Protein AF-A0AAN1SZ55-F1 (afdb_monomer_lite)

Foldseek 3Di:
DKDWAKKKWKFKDQVVVDVDPDDPPNFGWTAAPVRDIDTPVRTDIDRDLVVNVVVLVPHPCNVRMDTDIDIDIDIDDDDQDDDPCPALVNLLVVCVVVDPDPVLSVLSVCQLCQHQCVVPDDPVVLVVSQVVCVVSVDRSVDHDDPVSNVSVVVSDDPPPCVVVVPPPPDPDDDD

Radius of gyration: 25.55 Å; chains: 1; bounding box: 50×33×69 Å

Structure (mmCIF, N/CA/C/O backbone):
data_AF-A0AAN1SZ55-F1
#
_entry.id   AF-A0AAN1SZ55-F1
#
loop_
_atom_site.group_PDB
_atom_site.id
_atom_site.type_symbol
_atom_site.label_atom_id
_atom_site.label_alt_id
_atom_site.label_comp_id
_atom_site.label_asym_id
_atom_site.label_entity_id
_atom_site.label_seq_id
_atom_site.pdbx_PDB_ins_code
_atom_site.Cartn_x
_atom_site.Cartn_y
_atom_site.Cartn_z
_atom_site.occupancy
_atom_site.B_iso_or_equiv
_atom_site.auth_seq_id
_atom_site.auth_comp_id
_atom_site.auth_asym_id
_atom_site.auth_atom_id
_atom_site.pdbx_PDB_model_num
ATOM 1 N N . MET A 1 1 ? -6.771 -1.752 3.213 1.00 70.12 1 MET A N 1
ATOM 2 C CA . MET A 1 1 ? -5.454 -1.291 3.716 1.00 70.12 1 MET A CA 1
ATOM 3 C C . MET A 1 1 ? -4.658 -0.654 2.580 1.00 70.12 1 MET A C 1
ATOM 5 O O . MET A 1 1 ? -4.843 -1.069 1.449 1.00 70.12 1 MET A O 1
ATOM 9 N N . ARG A 1 2 ? -3.786 0.333 2.841 1.00 71.94 2 ARG A N 1
ATOM 10 C CA . ARG A 1 2 ? -2.830 0.836 1.835 1.00 71.94 2 ARG A CA 1
ATOM 11 C C . ARG A 1 2 ? -1.422 0.400 2.189 1.00 71.94 2 ARG A C 1
ATOM 13 O O . ARG A 1 2 ? -1.027 0.567 3.341 1.00 71.94 2 ARG A O 1
ATOM 20 N N . ILE A 1 3 ? -0.688 -0.108 1.209 1.00 78.94 3 ILE A N 1
ATOM 21 C CA . ILE A 1 3 ? 0.740 -0.411 1.339 1.00 78.94 3 ILE A CA 1
ATOM 22 C C . ILE A 1 3 ? 1.527 0.401 0.321 1.00 78.94 3 ILE A C 1
ATOM 24 O O . ILE A 1 3 ? 1.010 0.726 -0.749 1.00 78.94 3 ILE A O 1
ATOM 28 N N . LEU A 1 4 ? 2.762 0.752 0.666 1.00 84.56 4 LEU A N 1
ATOM 29 C CA . LEU A 1 4 ? 3.685 1.368 -0.273 1.00 84.56 4 LEU A CA 1
ATOM 30 C C . LEU A 1 4 ? 4.319 0.252 -1.111 1.00 84.56 4 LEU A C 1
ATOM 32 O O . LEU A 1 4 ? 5.038 -0.586 -0.571 1.00 84.56 4 LEU A O 1
ATOM 36 N N . LYS A 1 5 ? 4.032 0.220 -2.414 1.00 88.44 5 LYS A N 1
ATOM 37 C CA . LYS A 1 5 ? 4.605 -0.748 -3.357 1.00 88.44 5 LYS A CA 1
ATOM 38 C C . LYS A 1 5 ? 5.526 -0.022 -4.336 1.00 88.44 5 LYS A C 1
ATOM 40 O O . LYS A 1 5 ? 5.202 1.072 -4.796 1.00 88.44 5 LYS A O 1
ATOM 45 N N . SER A 1 6 ? 6.671 -0.627 -4.636 1.00 93.31 6 SER A N 1
ATOM 46 C CA . SER A 1 6 ? 7.570 -0.159 -5.692 1.00 93.31 6 SER A CA 1
ATOM 47 C C . SER A 1 6 ? 7.122 -0.701 -7.048 1.00 93.31 6 SER A C 1
ATOM 49 O O . SER A 1 6 ? 6.770 -1.874 -7.169 1.00 93.31 6 SER A O 1
ATOM 51 N N . PHE A 1 7 ? 7.175 0.157 -8.058 1.00 94.94 7 PHE A N 1
ATOM 52 C CA . PHE A 1 7 ? 6.951 -0.156 -9.461 1.00 94.94 7 PHE A CA 1
ATOM 53 C C . PHE A 1 7 ? 8.177 0.256 -10.263 1.00 94.94 7 PHE A C 1
ATOM 55 O O . PHE A 1 7 ? 8.754 1.318 -10.029 1.00 94.94 7 PHE A O 1
ATOM 62 N N . PHE A 1 8 ? 8.563 -0.581 -11.218 1.00 97.06 8 PHE A N 1
ATOM 63 C CA . PHE A 1 8 ? 9.757 -0.375 -12.026 1.00 97.06 8 PHE A CA 1
ATOM 64 C C . PHE A 1 8 ? 9.370 -0.094 -13.469 1.00 97.06 8 PHE A C 1
ATOM 66 O O . PHE A 1 8 ? 8.584 -0.828 -14.062 1.00 97.06 8 PHE A O 1
ATOM 73 N N . TYR A 1 9 ? 9.937 0.959 -14.039 1.00 96.62 9 TYR A N 1
ATOM 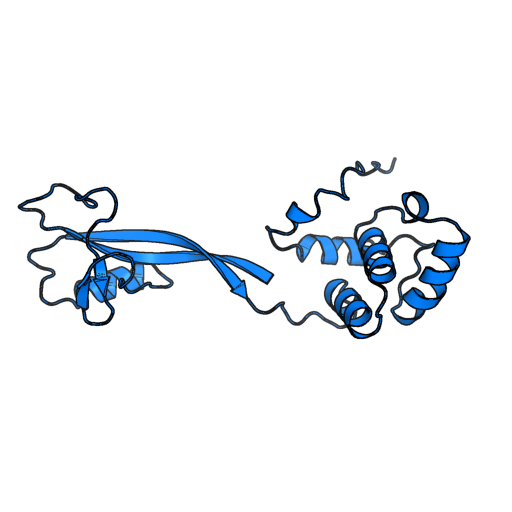74 C CA . TYR A 1 9 ? 9.680 1.399 -15.403 1.00 96.62 9 TYR A CA 1
ATOM 75 C C . TYR A 1 9 ? 10.956 1.315 -16.236 1.00 96.62 9 TYR A C 1
ATOM 77 O O . TYR A 1 9 ? 12.073 1.362 -15.717 1.00 96.62 9 TYR A O 1
ATOM 85 N N . VAL A 1 10 ? 10.783 1.206 -17.551 1.00 97.50 10 VAL A N 1
ATOM 86 C CA . VAL A 1 10 ? 11.890 1.086 -18.506 1.00 97.50 10 VAL A CA 1
ATOM 87 C C . VAL A 1 10 ? 12.150 2.447 -19.136 1.00 97.50 10 VAL A C 1
ATOM 89 O O . VAL A 1 10 ? 11.521 2.790 -20.139 1.00 97.50 10 VAL A O 1
ATOM 92 N N . GLY A 1 11 ? 13.050 3.221 -18.534 1.00 96.12 11 GLY A N 1
ATOM 93 C CA . GLY A 1 11 ? 13.588 4.451 -19.102 1.00 96.12 11 GLY A CA 1
ATOM 94 C C . GLY A 1 11 ? 14.600 4.138 -20.202 1.00 96.12 11 GLY A C 1
ATOM 95 O O . GLY A 1 11 ? 15.397 3.207 -20.081 1.00 96.12 11 GLY A O 1
ATOM 96 N N . VAL A 1 12 ? 14.563 4.890 -21.301 1.00 95.38 12 VAL A N 1
ATOM 97 C CA . VAL A 1 12 ? 15.504 4.722 -22.414 1.00 95.38 12 VAL A CA 1
ATOM 98 C C . VAL A 1 12 ? 16.049 6.057 -22.890 1.00 95.38 12 VAL A C 1
ATOM 100 O O . VAL A 1 12 ? 15.331 7.058 -22.953 1.00 95.38 12 VAL A O 1
ATOM 103 N N . TYR A 1 13 ? 17.325 6.071 -23.258 1.00 94.50 13 TYR A N 1
ATOM 104 C CA . TYR A 1 13 ? 17.980 7.240 -23.836 1.00 94.50 13 TYR A CA 1
ATOM 105 C C . TYR A 1 13 ? 18.967 6.838 -24.931 1.00 94.50 13 TYR A C 1
ATOM 107 O O . TYR A 1 13 ? 19.487 5.723 -24.933 1.00 94.50 13 TYR A O 1
ATOM 115 N N . ASP A 1 14 ? 19.174 7.732 -25.893 1.00 93.44 14 ASP A N 1
ATOM 116 C CA . ASP A 1 14 ? 20.168 7.572 -26.956 1.00 93.44 14 ASP A CA 1
ATOM 117 C C . ASP A 1 14 ? 21.529 8.064 -26.426 1.00 93.44 14 ASP A C 1
ATOM 119 O O . ASP A 1 14 ? 21.680 9.274 -26.219 1.00 93.44 14 ASP A O 1
ATOM 123 N N . PRO A 1 15 ? 22.515 7.172 -26.198 1.00 93.56 15 PRO A N 1
ATOM 124 C CA . PRO A 1 15 ? 23.800 7.541 -25.609 1.00 93.56 15 PRO A CA 1
ATOM 125 C C . PRO A 1 15 ? 24.660 8.420 -26.527 1.00 93.56 15 PRO A C 1
ATOM 127 O O . PRO A 1 15 ? 25.644 8.990 -26.067 1.00 93.56 15 PRO A O 1
ATOM 130 N N . LEU A 1 16 ? 24.330 8.522 -27.822 1.00 93.81 16 LEU A N 1
ATOM 131 C CA . LEU A 1 16 ? 25.023 9.425 -28.746 1.00 93.81 16 LEU A CA 1
ATOM 132 C C . LEU A 1 16 ? 24.552 10.874 -28.591 1.00 93.81 16 LEU A C 1
ATOM 134 O O . LEU A 1 16 ? 25.253 11.793 -29.009 1.00 93.81 16 LEU A O 1
ATOM 138 N N . LYS A 1 17 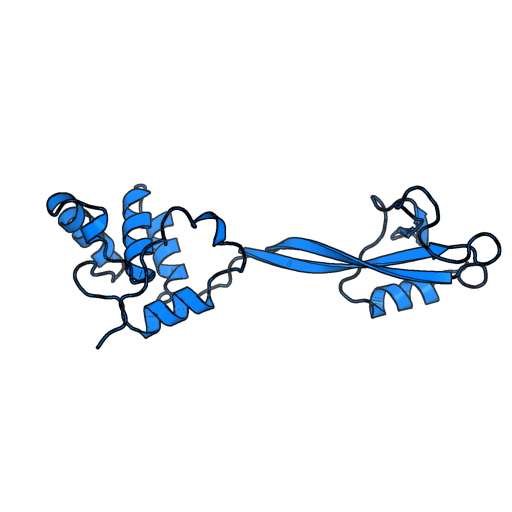? 23.354 11.077 -28.034 1.00 91.38 17 LYS A N 1
ATOM 139 C CA . LYS A 1 17 ? 22.740 12.399 -27.861 1.00 91.38 17 LYS A CA 1
ATOM 140 C C . LYS A 1 17 ? 22.742 12.862 -26.413 1.00 91.38 17 LYS A C 1
ATOM 142 O O . LYS A 1 17 ? 22.810 14.063 -26.172 1.00 91.38 17 LYS A O 1
ATOM 147 N N . PHE A 1 18 ? 22.639 11.928 -25.471 1.00 90.56 18 PHE A N 1
ATOM 148 C CA . PHE A 1 18 ? 22.461 12.215 -24.053 1.00 90.56 18 PHE A CA 1
ATOM 149 C C . PHE A 1 18 ? 23.353 11.302 -23.213 1.00 90.56 18 PHE A C 1
ATOM 151 O O . PHE A 1 18 ? 23.441 10.106 -23.474 1.00 90.56 18 PHE A O 1
ATOM 158 N N . GLU A 1 19 ? 24.001 11.856 -22.189 1.00 89.19 19 GLU A N 1
ATOM 159 C CA . GLU A 1 19 ? 24.900 11.095 -21.308 1.00 89.19 19 GLU A CA 1
ATOM 160 C C . GLU A 1 19 ? 24.134 10.160 -20.362 1.00 89.19 19 GLU A C 1
ATOM 162 O O . GLU A 1 19 ? 24.595 9.060 -20.045 1.00 89.19 19 GLU A O 1
ATOM 167 N N . SER A 1 20 ? 22.940 10.578 -19.943 1.00 89.38 20 SER A N 1
ATOM 168 C CA . SER A 1 20 ? 22.101 9.855 -18.996 1.00 89.38 20 SER A CA 1
ATOM 169 C C . SER A 1 20 ? 20.612 10.102 -19.235 1.00 89.38 20 SER A C 1
ATOM 171 O O . SER A 1 20 ? 20.192 10.992 -19.980 1.00 89.38 20 SER A O 1
ATOM 173 N N . TRP A 1 21 ? 19.803 9.274 -18.584 1.00 90.06 21 TRP A N 1
ATOM 174 C CA . TRP A 1 21 ? 18.379 9.502 -18.391 1.00 90.06 21 TRP A CA 1
ATOM 175 C C . TRP A 1 21 ? 18.156 10.174 -17.019 1.00 90.06 21 TRP A C 1
ATOM 177 O O . TRP A 1 21 ? 18.854 9.805 -16.074 1.00 90.06 21 TRP A O 1
ATOM 187 N N . PRO A 1 22 ? 17.192 11.103 -16.858 1.00 89.50 22 PRO A N 1
ATOM 188 C CA . PRO A 1 22 ? 16.322 11.699 -17.875 1.00 89.50 22 PRO A CA 1
ATOM 189 C C . PRO A 1 22 ? 16.995 12.893 -18.577 1.00 89.50 22 PRO A C 1
ATOM 191 O O . PRO A 1 22 ? 17.873 13.539 -18.019 1.00 89.50 22 PRO A O 1
ATOM 194 N N . TYR A 1 23 ? 16.556 13.223 -19.797 1.00 75.81 23 TYR A N 1
ATOM 195 C CA . TYR A 1 23 ? 17.188 14.274 -20.616 1.00 75.81 23 TYR A CA 1
ATOM 196 C C . TYR A 1 23 ? 16.224 15.349 -21.163 1.00 75.81 23 TYR A C 1
ATOM 198 O O . TYR A 1 23 ? 16.630 16.201 -21.950 1.00 75.81 23 TYR A O 1
ATOM 206 N N . PHE A 1 24 ? 14.958 15.360 -20.718 1.00 65.38 24 PHE A N 1
ATOM 207 C CA . PHE A 1 24 ? 13.975 16.417 -21.009 1.00 65.38 24 PHE A CA 1
ATOM 208 C C . PHE A 1 24 ? 13.091 16.694 -19.785 1.00 65.38 24 PHE A C 1
ATOM 210 O O . PHE A 1 24 ? 12.348 15.798 -19.393 1.00 65.38 24 PHE A O 1
ATOM 217 N N . PHE A 1 25 ? 13.170 17.915 -19.225 1.00 55.56 25 PHE A N 1
ATOM 218 C CA . PHE A 1 25 ? 12.318 18.461 -18.144 1.00 55.56 25 PHE A CA 1
ATOM 219 C C . PHE A 1 25 ? 11.859 17.423 -17.101 1.00 55.56 25 PHE A C 1
ATOM 221 O O . PHE A 1 25 ? 10.674 17.332 -16.800 1.00 55.56 25 PHE A O 1
ATOM 228 N N . ASP A 1 26 ? 12.794 16.605 -16.612 1.00 61.81 26 ASP A N 1
ATOM 229 C CA . ASP A 1 26 ? 12.591 15.528 -15.630 1.00 61.81 26 ASP A CA 1
ATOM 230 C C . ASP A 1 26 ? 11.631 14.386 -16.027 1.00 61.81 26 ASP A C 1
ATOM 232 O O . ASP A 1 26 ? 11.505 13.411 -15.288 1.00 61.81 26 ASP A O 1
ATOM 236 N N . GLU A 1 27 ? 10.990 14.431 -17.200 1.00 74.44 27 GLU A N 1
ATOM 237 C CA . GLU A 1 27 ? 10.000 13.420 -17.589 1.00 74.44 27 GLU A CA 1
ATOM 238 C C . GLU A 1 27 ? 10.611 12.217 -18.314 1.00 74.44 27 GLU A C 1
ATOM 240 O O . GLU A 1 27 ? 10.029 11.141 -18.254 1.00 74.44 27 GLU A O 1
ATOM 245 N N . GLY A 1 28 ? 11.785 12.343 -18.942 1.00 88.00 28 GLY A N 1
ATOM 246 C CA . GLY A 1 28 ? 12.460 11.236 -19.635 1.00 88.00 28 GLY A CA 1
ATOM 247 C C . GLY A 1 28 ? 11.610 10.532 -20.714 1.00 88.00 28 GLY A C 1
ATOM 248 O O . GLY A 1 28 ? 10.466 10.886 -20.993 1.00 88.00 28 GLY A O 1
ATOM 249 N N . ILE A 1 29 ? 12.181 9.525 -21.378 1.00 93.50 29 ILE A N 1
ATOM 250 C CA . ILE A 1 29 ? 11.448 8.665 -22.325 1.00 93.50 29 ILE A CA 1
ATOM 251 C C . ILE A 1 29 ? 11.387 7.250 -21.768 1.00 93.50 29 ILE A C 1
ATOM 253 O O . ILE A 1 29 ? 12.384 6.750 -21.249 1.00 93.50 29 ILE A O 1
ATOM 257 N N . TYR A 1 30 ? 10.228 6.607 -21.902 1.00 95.75 30 TYR A N 1
ATOM 258 C CA . TYR A 1 30 ? 9.979 5.249 -21.426 1.00 95.75 30 TYR A CA 1
ATOM 259 C C . TYR A 1 30 ? 9.493 4.332 -22.541 1.00 95.75 30 TYR A C 1
ATOM 261 O O . TYR A 1 30 ? 9.038 4.790 -23.592 1.00 95.75 30 TYR A O 1
ATOM 269 N N . LEU A 1 31 ? 9.495 3.026 -22.286 1.00 96.94 31 LEU A N 1
ATOM 270 C CA . LEU A 1 31 ? 8.780 2.061 -23.116 1.00 96.94 31 LEU A CA 1
ATOM 271 C C . LEU A 1 31 ? 7.354 1.820 -22.607 1.00 96.94 31 LEU A C 1
ATOM 273 O O . LEU A 1 31 ? 7.102 1.706 -21.412 1.00 96.94 31 LEU A O 1
ATOM 277 N N . SER A 1 32 ? 6.422 1.71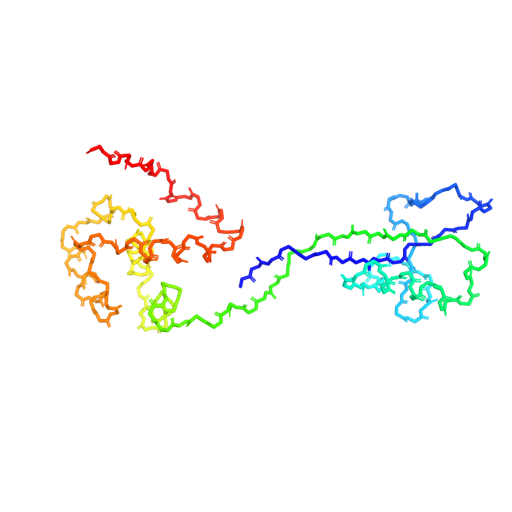4 -23.550 1.00 97.06 32 SER A N 1
ATOM 278 C CA . SER A 1 32 ? 5.044 1.254 -23.326 1.00 97.06 32 SER A CA 1
ATOM 279 C C . SER A 1 32 ? 4.940 -0.270 -23.435 1.00 97.06 32 SER A C 1
ATOM 281 O O . SER A 1 32 ? 5.859 -0.927 -23.927 1.00 97.06 32 SER A O 1
ATOM 283 N N . THR A 1 33 ? 3.778 -0.838 -23.096 1.00 96.25 33 THR A N 1
ATOM 284 C CA . THR A 1 33 ? 3.471 -2.277 -23.248 1.00 96.25 33 THR A CA 1
ATOM 285 C C . THR A 1 33 ? 3.739 -2.802 -24.661 1.00 96.25 33 THR A C 1
ATOM 287 O O . THR A 1 33 ? 4.232 -3.911 -24.838 1.00 96.25 33 THR A O 1
ATOM 290 N N . ASN A 1 34 ? 3.496 -1.972 -25.681 1.00 95.88 34 ASN A N 1
ATOM 291 C CA . ASN A 1 34 ? 3.734 -2.305 -27.089 1.00 95.88 34 ASN A CA 1
ATOM 292 C C . ASN A 1 34 ? 5.173 -2.015 -27.550 1.00 95.88 34 ASN A C 1
ATOM 294 O O . ASN A 1 34 ? 5.424 -1.919 -28.751 1.00 95.88 34 ASN A O 1
ATOM 298 N N . LYS A 1 35 ? 6.110 -1.810 -26.615 1.00 94.81 35 LYS A N 1
ATOM 299 C CA . LYS A 1 35 ? 7.527 -1.511 -26.876 1.00 94.81 35 LYS A CA 1
ATOM 300 C C . LYS A 1 35 ? 7.762 -0.263 -27.741 1.00 94.81 35 LYS A C 1
ATOM 302 O O . LYS A 1 35 ? 8.763 -0.158 -28.451 1.00 94.81 35 LYS A O 1
ATOM 307 N N . ARG A 1 36 ? 6.839 0.703 -27.688 1.00 94.94 36 ARG A N 1
ATOM 308 C CA . ARG A 1 36 ? 7.003 2.028 -28.307 1.00 94.94 36 ARG A CA 1
ATOM 309 C C . ARG A 1 36 ? 7.516 3.017 -27.271 1.00 94.94 36 ARG A C 1
ATOM 311 O O . ARG A 1 36 ? 7.026 2.990 -26.140 1.00 94.94 36 ARG A O 1
ATOM 318 N N . MET A 1 37 ? 8.431 3.894 -27.684 1.00 94.44 37 MET A N 1
ATOM 319 C CA . MET A 1 37 ? 8.859 5.046 -26.888 1.00 94.44 37 MET A CA 1
ATOM 320 C C . MET A 1 37 ? 7.660 5.954 -26.585 1.00 94.44 37 MET A C 1
ATOM 322 O O . MET A 1 37 ? 6.842 6.228 -27.467 1.00 94.44 37 MET A O 1
ATOM 326 N N . CYS A 1 38 ? 7.525 6.376 -25.334 1.00 93.62 38 CYS A N 1
ATOM 327 C CA . CYS A 1 38 ? 6.381 7.129 -24.836 1.00 93.62 38 CYS A CA 1
ATOM 328 C C . CYS A 1 38 ? 6.742 7.971 -23.601 1.00 93.62 38 CYS A C 1
ATOM 330 O O . CYS A 1 38 ? 7.832 7.838 -23.045 1.00 93.62 38 CYS A O 1
ATOM 332 N N . SER A 1 39 ? 5.814 8.832 -23.178 1.00 91.50 39 SER A N 1
ATOM 333 C CA . SER A 1 39 ? 5.896 9.542 -21.899 1.00 91.50 39 SER A CA 1
ATOM 334 C C . SER A 1 39 ? 5.483 8.645 -20.728 1.00 91.50 39 SER A C 1
ATOM 336 O O . SER A 1 39 ? 4.793 7.640 -20.921 1.00 91.50 39 SER A O 1
ATOM 338 N N . PHE A 1 40 ? 5.839 9.057 -19.506 1.00 91.19 40 PHE A N 1
ATOM 339 C CA . PHE A 1 40 ? 5.579 8.313 -18.267 1.00 91.19 40 PHE A CA 1
ATOM 340 C C . PHE A 1 40 ? 4.139 7.785 -18.142 1.00 91.19 40 PHE A C 1
ATOM 342 O O . PHE A 1 40 ? 3.922 6.624 -17.820 1.00 91.19 40 PHE A O 1
ATOM 349 N N . ARG A 1 41 ? 3.133 8.597 -18.502 1.00 90.75 41 ARG A N 1
ATOM 350 C CA . ARG A 1 41 ? 1.701 8.239 -18.387 1.00 90.75 41 ARG A CA 1
ATOM 351 C C . ARG A 1 41 ? 1.284 6.991 -19.175 1.00 90.75 41 ARG A C 1
ATOM 353 O O . ARG A 1 41 ? 0.202 6.466 -18.936 1.00 90.75 41 ARG A O 1
ATOM 360 N N . LYS A 1 42 ? 2.072 6.574 -20.169 1.00 94.19 42 LYS A N 1
ATOM 361 C CA . LYS A 1 42 ? 1.814 5.390 -21.008 1.00 94.19 42 LYS A CA 1
ATOM 362 C C . LYS A 1 42 ? 2.876 4.304 -20.824 1.00 94.19 42 LYS A C 1
ATOM 364 O O . LYS A 1 42 ? 2.862 3.318 -21.566 1.00 94.19 42 LYS A O 1
ATOM 369 N N . ALA A 1 43 ? 3.812 4.515 -19.903 1.00 95.25 43 ALA A N 1
ATOM 370 C CA . ALA A 1 43 ? 4.893 3.589 -19.643 1.00 95.25 43 ALA A CA 1
ATOM 371 C C . ALA A 1 43 ? 4.340 2.295 -19.042 1.00 95.25 43 ALA A C 1
ATOM 373 O O . ALA A 1 43 ? 3.385 2.316 -18.264 1.00 95.25 43 ALA A O 1
ATOM 374 N N . ILE A 1 44 ? 4.933 1.165 -19.418 1.00 97.06 44 ILE A N 1
ATOM 375 C CA . ILE A 1 44 ? 4.657 -0.094 -18.730 1.00 97.06 44 ILE A CA 1
ATOM 376 C C . ILE A 1 44 ? 5.414 -0.115 -17.399 1.00 97.06 44 ILE A C 1
ATOM 378 O O . ILE A 1 44 ? 6.589 0.258 -17.349 1.00 97.06 44 ILE A O 1
ATOM 382 N N . SER A 1 45 ? 4.733 -0.549 -16.342 1.00 96.12 45 SER A N 1
ATOM 383 C CA . SER A 1 45 ? 5.322 -0.813 -15.033 1.00 96.12 45 SER A CA 1
ATOM 384 C C . SER A 1 45 ? 5.479 -2.313 -14.793 1.00 96.12 45 SER A C 1
ATOM 386 O O . SER A 1 45 ? 4.735 -3.133 -15.334 1.00 96.12 45 SER A O 1
ATOM 388 N N . PHE A 1 46 ? 6.455 -2.653 -13.960 1.00 97.06 46 PHE A N 1
ATOM 389 C CA . PHE A 1 46 ? 6.790 -4.011 -13.546 1.00 97.06 46 PHE A CA 1
ATOM 390 C C . PHE A 1 46 ? 6.881 -4.091 -12.026 1.00 97.06 46 PHE A C 1
ATOM 392 O O . PHE A 1 46 ? 7.125 -3.081 -11.358 1.00 97.06 46 PHE A O 1
ATOM 399 N N . GLU A 1 47 ? 6.702 -5.289 -11.472 1.00 94.38 47 GLU A N 1
ATOM 400 C CA . GLU A 1 47 ? 6.776 -5.488 -10.022 1.00 94.38 47 GLU A CA 1
ATOM 401 C C . GLU A 1 47 ? 8.217 -5.638 -9.541 1.00 94.38 47 GLU A C 1
ATOM 403 O O . GLU A 1 47 ? 8.521 -5.345 -8.385 1.00 94.38 47 GLU A O 1
ATOM 408 N N . THR A 1 48 ? 9.117 -6.066 -10.429 1.00 96.38 48 THR A N 1
ATOM 409 C CA . THR A 1 48 ? 10.536 -6.232 -10.114 1.00 96.38 48 THR A CA 1
ATOM 410 C C . THR A 1 48 ? 11.433 -5.513 -11.127 1.00 96.38 48 THR A C 1
ATOM 412 O O . THR A 1 48 ? 11.083 -5.379 -12.303 1.00 96.38 48 THR A O 1
ATOM 415 N N . PRO A 1 49 ? 12.644 -5.085 -10.722 1.00 97.31 49 PRO A N 1
ATOM 416 C CA . PRO A 1 49 ? 13.585 -4.463 -11.650 1.00 97.31 49 PRO A CA 1
ATOM 417 C C . PRO A 1 49 ? 14.105 -5.452 -12.705 1.00 97.31 49 PRO A C 1
ATOM 419 O O . PRO A 1 49 ? 14.552 -5.034 -13.771 1.00 97.31 49 PRO A O 1
ATOM 422 N N . ASN A 1 50 ? 14.062 -6.761 -12.432 1.00 97.94 50 ASN A N 1
ATOM 423 C CA . ASN A 1 50 ? 14.516 -7.782 -13.376 1.00 97.94 50 ASN A CA 1
ATOM 424 C C . ASN A 1 50 ? 13.541 -7.948 -14.542 1.00 97.94 50 ASN A C 1
ATOM 426 O O . ASN A 1 50 ? 13.988 -7.960 -15.685 1.00 97.94 50 ASN A O 1
ATOM 430 N N . GLU A 1 51 ? 12.233 -7.952 -14.279 1.00 98.00 51 GLU A N 1
ATOM 431 C CA . GLU A 1 51 ? 11.208 -7.962 -15.333 1.00 98.00 51 GLU A CA 1
ATOM 432 C C . GLU A 1 51 ? 11.363 -6.763 -16.281 1.00 98.00 51 GLU A C 1
ATOM 434 O O . GLU A 1 51 ? 11.327 -6.917 -17.503 1.00 98.00 51 GLU A O 1
ATOM 439 N N . ALA A 1 52 ? 11.628 -5.571 -15.733 1.00 97.62 52 ALA A N 1
ATOM 440 C CA . ALA A 1 52 ? 11.888 -4.371 -16.528 1.00 97.62 52 ALA A CA 1
ATOM 441 C C . ALA A 1 52 ? 13.131 -4.525 -17.433 1.00 97.62 52 ALA A C 1
ATOM 443 O O . ALA A 1 52 ? 13.103 -4.160 -18.613 1.00 97.62 52 ALA A O 1
ATOM 444 N N . ARG A 1 53 ? 14.222 -5.111 -16.914 1.00 97.94 53 ARG A N 1
ATOM 445 C CA . ARG A 1 53 ? 15.442 -5.391 -17.696 1.00 97.94 53 ARG A CA 1
ATOM 446 C C . ARG A 1 53 ? 15.197 -6.421 -18.792 1.00 97.94 53 ARG A C 1
ATOM 448 O O . ARG A 1 53 ? 15.624 -6.217 -19.926 1.00 97.94 53 ARG A O 1
ATOM 455 N N . GLU A 1 54 ? 14.506 -7.512 -18.483 1.00 97.94 54 GLU A N 1
ATOM 456 C CA . GLU A 1 54 ? 14.157 -8.548 -19.460 1.00 97.94 54 GLU A CA 1
ATOM 457 C C . GLU A 1 54 ? 13.291 -7.977 -20.587 1.00 97.94 54 GLU A C 1
ATOM 459 O O . GLU A 1 54 ? 13.562 -8.215 -21.769 1.00 97.94 54 GLU A O 1
ATOM 464 N N . PHE A 1 55 ? 12.314 -7.134 -20.238 1.00 98.00 55 PHE A N 1
ATOM 465 C CA . PHE A 1 55 ? 11.485 -6.430 -21.211 1.00 98.00 55 PHE A CA 1
ATOM 466 C C . PHE A 1 55 ? 12.321 -5.558 -22.158 1.00 98.00 55 PHE A C 1
ATOM 468 O O . PHE A 1 55 ? 12.107 -5.590 -23.376 1.00 98.00 55 PHE A O 1
ATOM 475 N N . TYR A 1 56 ? 13.307 -4.830 -21.622 1.00 97.94 56 TYR A N 1
ATOM 476 C CA . TYR A 1 56 ? 14.260 -4.050 -22.414 1.00 97.94 56 TYR A CA 1
ATOM 477 C C . TYR A 1 56 ? 15.134 -4.929 -23.319 1.00 97.94 56 TYR A C 1
ATOM 479 O O . TYR A 1 56 ? 15.289 -4.642 -24.506 1.00 97.94 56 TYR A O 1
ATOM 487 N N . HIS A 1 57 ? 15.683 -6.034 -22.811 1.00 97.00 57 HIS A N 1
ATOM 488 C CA . HIS A 1 57 ? 16.528 -6.929 -23.608 1.00 97.00 57 HIS A CA 1
ATOM 489 C C . HIS A 1 57 ? 15.768 -7.614 -24.753 1.00 97.00 57 HIS A C 1
ATOM 491 O O . HIS A 1 57 ? 16.380 -7.979 -25.762 1.00 97.00 57 HIS A O 1
ATOM 497 N N . ALA A 1 58 ? 14.446 -7.738 -24.644 1.00 96.12 58 ALA A N 1
ATOM 498 C CA . ALA A 1 58 ? 13.569 -8.214 -25.710 1.00 96.12 58 ALA A CA 1
ATOM 499 C C . ALA A 1 58 ? 13.103 -7.104 -26.680 1.00 96.12 58 ALA A C 1
ATOM 501 O O . ALA A 1 58 ? 12.238 -7.354 -27.529 1.00 96.12 58 ALA A O 1
ATOM 502 N N . TRP A 1 59 ? 13.597 -5.869 -26.548 1.00 97.25 59 TRP A N 1
ATOM 503 C CA . TRP A 1 59 ? 13.262 -4.753 -27.431 1.00 97.25 59 TRP A CA 1
ATOM 504 C C . TRP A 1 59 ? 14.194 -4.685 -28.645 1.00 97.25 59 TRP A C 1
ATOM 506 O O . TRP A 1 59 ? 15.409 -4.816 -28.522 1.00 97.25 59 TRP A O 1
ATOM 516 N N . LEU A 1 60 ? 13.621 -4.444 -29.829 1.00 95.12 60 LEU A N 1
ATOM 517 C CA . LEU A 1 60 ? 14.352 -4.442 -31.100 1.00 95.12 60 LEU A CA 1
ATOM 518 C C . LEU A 1 60 ? 15.422 -3.341 -31.176 1.00 95.12 60 LEU A C 1
ATOM 520 O O . LEU A 1 60 ? 16.485 -3.558 -31.739 1.00 95.12 60 LEU A O 1
ATOM 524 N N . HIS A 1 61 ? 15.163 -2.165 -30.600 1.00 93.62 61 HIS A N 1
ATOM 525 C CA . HIS A 1 61 ? 16.040 -0.993 -30.741 1.00 93.62 61 HIS A CA 1
ATOM 526 C C . HIS A 1 61 ? 17.053 -0.826 -29.598 1.00 93.62 61 HIS A C 1
ATOM 528 O O . HIS A 1 61 ? 17.668 0.237 -29.476 1.00 93.62 61 HIS A O 1
ATOM 534 N N . LYS A 1 62 ? 17.241 -1.869 -28.779 1.00 93.56 62 LYS A N 1
ATOM 535 C CA . LYS A 1 62 ? 18.133 -1.871 -27.606 1.00 93.56 62 LYS A CA 1
ATOM 536 C C . LYS A 1 62 ? 19.604 -1.595 -27.925 1.00 93.56 62 LYS A C 1
ATOM 538 O O . LYS A 1 62 ? 20.349 -1.227 -27.030 1.00 93.56 62 LYS A O 1
ATOM 543 N N . GLU A 1 63 ? 20.034 -1.813 -29.167 1.00 93.94 63 GLU A N 1
ATOM 544 C CA . GLU A 1 63 ? 21.427 -1.606 -29.589 1.00 93.94 63 GLU A CA 1
ATOM 545 C C . GLU A 1 63 ? 21.780 -0.120 -29.706 1.00 93.94 63 GLU A C 1
ATOM 547 O O . GLU A 1 63 ? 22.912 0.270 -29.437 1.00 93.94 63 GLU A O 1
ATOM 552 N N . ASN A 1 64 ? 20.790 0.714 -30.041 1.00 94.81 64 ASN A N 1
ATOM 553 C CA . ASN A 1 64 ? 20.963 2.157 -30.231 1.00 94.81 64 ASN A CA 1
ATOM 554 C C . ASN A 1 64 ? 20.589 2.974 -28.990 1.00 94.81 64 ASN A C 1
ATOM 556 O O . ASN A 1 64 ? 20.653 4.197 -29.017 1.00 94.81 64 ASN A O 1
ATOM 560 N N . HIS A 1 65 ? 20.147 2.317 -27.920 1.00 95.69 65 HIS A N 1
ATOM 561 C CA . HIS A 1 65 ? 19.684 2.975 -26.706 1.00 95.69 65 HIS A CA 1
ATOM 562 C C . HIS A 1 65 ? 20.359 2.355 -25.485 1.00 95.69 65 HIS A C 1
ATOM 564 O O . HIS A 1 65 ? 20.942 1.270 -25.540 1.00 95.69 65 HIS A O 1
ATOM 570 N N . ARG A 1 66 ? 20.293 3.063 -24.363 1.00 95.81 66 ARG A N 1
ATOM 571 C CA . ARG A 1 66 ? 20.666 2.556 -23.044 1.00 95.81 66 ARG A CA 1
ATOM 572 C C . ARG A 1 66 ? 19.442 2.521 -22.143 1.00 95.81 66 ARG A C 1
ATOM 574 O O . ARG A 1 66 ? 18.501 3.290 -22.332 1.00 95.81 66 ARG A O 1
ATOM 581 N N . LEU A 1 67 ? 19.475 1.582 -21.204 1.00 96.31 67 LEU A N 1
ATOM 582 C CA . LEU A 1 67 ? 18.427 1.332 -20.225 1.00 96.31 67 LEU A CA 1
ATOM 583 C C . LEU A 1 67 ? 18.710 2.107 -18.941 1.00 96.31 67 LEU A C 1
ATOM 585 O O . LEU A 1 67 ? 19.809 1.998 -18.407 1.00 96.31 67 LEU A O 1
ATOM 589 N N . GLU A 1 68 ? 17.676 2.749 -18.411 1.00 96.31 68 GLU A N 1
ATOM 590 C CA . GLU A 1 68 ? 17.577 3.169 -17.017 1.00 96.31 68 GLU A CA 1
ATOM 591 C C . GLU A 1 68 ? 16.358 2.484 -16.383 1.00 96.31 68 GLU A C 1
ATOM 593 O O . GLU A 1 68 ? 15.258 2.522 -16.938 1.00 96.31 68 GLU A O 1
ATOM 598 N N . VAL A 1 69 ? 16.535 1.824 -15.236 1.00 96.38 69 VAL A N 1
ATOM 599 C CA . VAL A 1 69 ? 15.414 1.212 -14.502 1.00 96.38 69 VAL A CA 1
ATOM 600 C C . VAL A 1 69 ? 14.930 2.207 -13.461 1.00 96.38 69 VAL A C 1
ATOM 602 O O . VAL A 1 69 ? 15.608 2.444 -12.466 1.00 96.38 69 VAL A O 1
ATOM 605 N N . VAL A 1 70 ? 13.745 2.765 -13.681 1.00 94.31 70 VAL A N 1
ATOM 606 C CA . VAL A 1 70 ? 13.202 3.842 -12.849 1.00 94.31 70 VAL A CA 1
ATOM 607 C C . VAL A 1 70 ? 12.257 3.251 -11.811 1.00 94.31 70 VAL A C 1
ATOM 609 O O . VAL A 1 70 ? 11.249 2.647 -12.173 1.00 94.31 70 VAL A O 1
ATOM 612 N N . GLU A 1 71 ? 12.572 3.411 -10.526 1.00 95.00 71 GLU A N 1
ATOM 613 C CA . GLU A 1 71 ? 11.701 2.999 -9.421 1.00 95.00 71 GLU A CA 1
ATOM 614 C C . GLU A 1 71 ? 10.764 4.143 -9.021 1.00 95.00 71 GLU A C 1
ATOM 616 O O . GLU A 1 71 ? 11.211 5.244 -8.699 1.00 95.00 71 GLU A O 1
ATOM 621 N N . LEU A 1 72 ? 9.463 3.862 -8.962 1.00 91.81 72 LEU A N 1
ATOM 622 C CA . LEU A 1 72 ? 8.473 4.742 -8.354 1.00 91.81 72 LEU A CA 1
ATOM 623 C C . LEU A 1 72 ? 7.719 4.001 -7.255 1.00 91.81 72 LEU A C 1
ATOM 625 O O . LEU A 1 72 ? 7.278 2.869 -7.440 1.00 91.81 72 LEU A O 1
ATOM 629 N N . LYS A 1 73 ? 7.541 4.657 -6.110 1.00 91.62 73 LYS A N 1
ATOM 630 C CA . LYS A 1 73 ? 6.784 4.110 -4.983 1.00 91.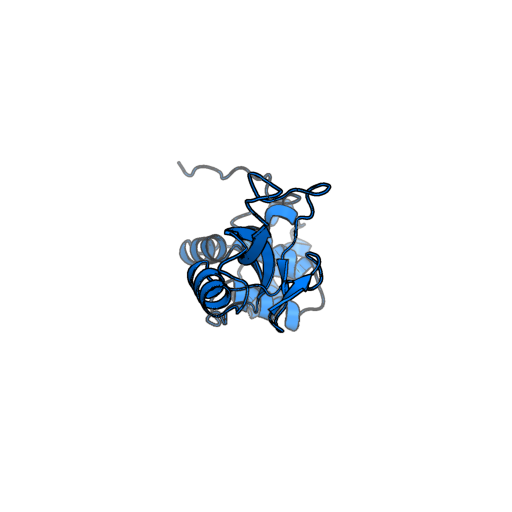62 73 LYS A CA 1
ATOM 631 C C . LYS A 1 73 ? 5.383 4.694 -4.965 1.00 91.62 73 LYS A C 1
ATOM 633 O O . LYS A 1 73 ? 5.219 5.907 -4.848 1.00 91.62 73 LYS A O 1
ATOM 638 N N . GLU A 1 74 ? 4.382 3.829 -5.024 1.00 86.94 74 GLU A N 1
ATOM 639 C CA . GLU A 1 74 ? 2.975 4.215 -5.018 1.00 86.94 74 GLU A CA 1
ATOM 640 C C . GLU A 1 74 ? 2.228 3.540 -3.867 1.00 86.94 74 GLU A C 1
ATOM 642 O O . GLU A 1 74 ? 2.498 2.398 -3.491 1.00 86.94 74 GLU A O 1
ATOM 647 N N . TRP A 1 75 ? 1.275 4.266 -3.280 1.00 84.62 75 TRP A N 1
ATOM 648 C CA . TRP A 1 75 ? 0.368 3.700 -2.287 1.00 84.62 75 TRP A CA 1
ATOM 649 C C . TRP A 1 75 ? -0.753 2.956 -3.003 1.00 84.62 75 TRP A C 1
ATOM 651 O O . TRP A 1 75 ? -1.593 3.590 -3.638 1.00 84.62 75 TRP A O 1
ATOM 661 N N . VAL A 1 76 ? -0.796 1.637 -2.852 1.00 83.44 76 VAL A N 1
ATOM 662 C CA . VAL A 1 76 ? -1.826 0.791 -3.461 1.00 83.44 76 VAL A CA 1
ATOM 663 C C . VAL A 1 76 ? -2.828 0.320 -2.418 1.00 83.44 76 VAL A C 1
ATOM 665 O O . VAL A 1 76 ? -2.456 -0.075 -1.309 1.00 83.44 76 VAL A O 1
ATOM 668 N N . ASP A 1 77 ? -4.110 0.388 -2.773 1.00 80.69 77 ASP A N 1
ATOM 669 C CA . ASP A 1 77 ? -5.194 -0.183 -1.983 1.00 80.69 77 ASP A CA 1
ATOM 670 C C . ASP A 1 77 ? -5.166 -1.708 -2.133 1.00 80.69 77 ASP A C 1
ATOM 672 O O . ASP A 1 77 ? -5.317 -2.247 -3.228 1.00 80.69 77 ASP A O 1
ATOM 676 N N . ILE A 1 78 ? -4.970 -2.405 -1.019 1.00 78.56 78 ILE A N 1
ATOM 677 C CA . ILE A 1 78 ? -5.076 -3.857 -0.926 1.00 78.56 78 ILE A CA 1
ATOM 678 C C . ILE A 1 78 ? -6.242 -4.238 -0.020 1.00 78.56 78 ILE A C 1
ATOM 680 O O . ILE A 1 78 ? -6.608 -3.499 0.908 1.00 78.56 78 ILE A O 1
ATOM 684 N N . ALA A 1 79 ? -6.820 -5.407 -0.296 1.00 78.06 79 ALA A N 1
ATOM 685 C CA . ALA A 1 79 ? -7.815 -6.007 0.577 1.00 78.06 79 ALA A CA 1
ATOM 686 C C . ALA A 1 79 ? -7.241 -6.123 1.995 1.00 78.06 79 ALA A C 1
ATOM 688 O O . ALA A 1 79 ? -6.061 -6.433 2.178 1.00 78.06 79 ALA A O 1
ATOM 689 N N . ASP A 1 80 ? -8.067 -5.826 2.997 1.00 72.44 80 ASP A N 1
ATOM 690 C CA . ASP A 1 80 ? -7.672 -6.119 4.368 1.00 72.44 80 ASP A CA 1
ATOM 691 C C . ASP A 1 80 ? -7.481 -7.640 4.491 1.00 72.44 80 ASP A C 1
ATOM 693 O O . ASP A 1 80 ? -8.313 -8.385 3.963 1.00 72.44 80 ASP A O 1
ATOM 697 N N . PRO A 1 81 ? -6.401 -8.106 5.145 1.00 79.62 81 PRO A N 1
ATOM 698 C CA . PRO A 1 81 ? -6.220 -9.524 5.415 1.00 79.62 81 PRO A CA 1
ATOM 699 C C . PRO A 1 81 ? -7.461 -10.103 6.089 1.00 79.62 81 PRO A C 1
ATOM 701 O O . PRO A 1 81 ? -8.112 -9.420 6.886 1.00 79.62 81 PRO A O 1
ATOM 704 N N . ASP A 1 82 ? -7.779 -11.358 5.785 1.00 85.00 82 ASP A N 1
ATOM 705 C CA . ASP A 1 82 ? -8.819 -12.057 6.525 1.00 85.00 82 ASP A CA 1
ATOM 706 C C . ASP A 1 82 ? -8.252 -12.439 7.892 1.00 85.00 82 ASP A C 1
ATOM 708 O O . ASP A 1 82 ? -7.332 -13.254 8.004 1.00 85.00 82 ASP A O 1
ATOM 712 N N . TYR A 1 83 ? -8.721 -11.754 8.929 1.00 87.12 83 TYR A N 1
ATOM 713 C CA . TYR A 1 83 ? -8.244 -11.965 10.285 1.00 87.12 83 TYR A CA 1
ATOM 714 C C . TYR A 1 83 ? -9.166 -12.961 11.005 1.00 87.12 83 TYR A C 1
ATOM 716 O O . TYR A 1 83 ? -10.384 -12.891 10.822 1.00 87.12 83 TYR A O 1
ATOM 724 N N . PRO A 1 84 ? -8.634 -13.822 11.894 1.00 90.94 84 PRO A N 1
ATOM 725 C CA . PRO A 1 84 ? -9.457 -14.680 12.747 1.00 90.94 84 PRO A CA 1
ATOM 726 C C . PRO A 1 84 ? -10.557 -13.896 13.479 1.00 90.94 84 PRO A C 1
ATOM 728 O O . PRO A 1 84 ? -10.364 -12.725 13.804 1.00 90.94 84 PRO A O 1
ATOM 731 N N . GLU A 1 85 ? -11.700 -14.517 13.776 1.00 89.31 85 GLU A N 1
ATOM 732 C CA . GLU A 1 85 ? -12.856 -13.828 14.384 1.00 89.31 85 GLU A CA 1
ATOM 733 C C . GLU A 1 85 ? -12.520 -13.119 15.707 1.00 89.31 85 GLU A C 1
ATOM 735 O O . GLU A 1 85 ? -13.015 -12.027 15.979 1.00 89.31 85 GLU A O 1
ATOM 740 N N . ASN A 1 86 ? -11.624 -13.705 16.504 1.00 88.88 86 ASN A N 1
ATOM 741 C CA . ASN A 1 86 ? -11.148 -13.153 17.773 1.00 88.88 86 ASN A CA 1
ATOM 742 C C . ASN A 1 86 ? -10.068 -12.066 17.617 1.00 88.88 86 ASN A C 1
ATOM 744 O O . ASN A 1 86 ? -9.627 -11.487 18.611 1.00 88.88 86 ASN A O 1
ATOM 748 N N . HIS A 1 87 ? -9.616 -11.782 16.396 1.00 91.75 87 HIS A N 1
ATOM 749 C CA . HIS A 1 87 ? -8.627 -10.748 16.141 1.00 91.75 87 HIS A CA 1
ATOM 750 C C . HIS A 1 87 ? -9.262 -9.354 16.290 1.00 91.75 87 HIS A C 1
ATOM 752 O O . HIS A 1 87 ? -10.365 -9.123 15.781 1.00 91.75 87 HIS A O 1
ATOM 758 N N . PRO A 1 88 ? -8.567 -8.363 16.883 1.00 91.75 88 PRO A N 1
ATOM 759 C CA . PRO A 1 88 ? -9.121 -7.025 17.110 1.00 91.75 88 PRO A CA 1
ATOM 760 C C . PRO A 1 88 ? -9.671 -6.358 15.839 1.00 91.75 88 PRO A C 1
ATOM 762 O O . PRO A 1 88 ? -10.665 -5.638 15.892 1.00 91.75 88 PRO A O 1
ATOM 765 N N . ARG A 1 89 ? -9.064 -6.613 14.672 1.00 89.56 89 ARG A N 1
ATOM 766 C CA . ARG A 1 89 ? -9.562 -6.101 13.380 1.00 89.56 89 ARG A CA 1
ATOM 767 C C . ARG A 1 89 ? -10.921 -6.689 12.994 1.00 89.56 89 ARG A C 1
ATOM 769 O O . ARG A 1 89 ? -11.787 -5.922 12.577 1.00 89.56 89 ARG A O 1
ATOM 776 N N . SER A 1 90 ? -11.115 -7.995 13.167 1.00 91.62 90 SER A N 1
ATOM 777 C CA . SER A 1 90 ? -12.388 -8.673 12.885 1.00 91.62 90 SER A CA 1
ATOM 778 C C . SER A 1 90 ? -13.472 -8.239 13.860 1.00 91.62 90 SER A C 1
ATOM 780 O O . SER A 1 90 ? -14.592 -7.953 13.441 1.00 91.62 90 SER A O 1
ATOM 782 N N . ILE A 1 91 ? -13.124 -8.060 15.136 1.00 92.50 91 ILE A N 1
ATOM 783 C CA . ILE A 1 91 ? -14.042 -7.528 16.149 1.00 92.50 91 ILE A CA 1
ATOM 784 C C . ILE A 1 91 ? -14.499 -6.109 15.774 1.00 92.50 91 ILE A C 1
ATOM 786 O O . ILE A 1 91 ? -15.696 -5.837 15.712 1.00 92.50 91 ILE A O 1
ATOM 790 N N . ILE A 1 92 ? -13.569 -5.204 15.444 1.00 91.62 92 ILE A N 1
ATOM 791 C CA . ILE A 1 92 ? -13.912 -3.836 15.017 1.00 91.62 92 ILE A CA 1
ATOM 792 C C . ILE A 1 92 ? -14.747 -3.831 13.736 1.00 91.62 92 ILE A C 1
ATOM 794 O O . ILE A 1 92 ? -15.675 -3.028 13.626 1.00 91.62 92 ILE A O 1
ATOM 798 N N . LYS A 1 93 ? -14.428 -4.697 12.769 1.00 89.94 93 LYS A N 1
ATOM 799 C CA . LYS A 1 93 ? -15.220 -4.858 11.546 1.00 89.94 93 LYS A CA 1
ATOM 800 C C . LYS A 1 93 ? -16.653 -5.279 11.884 1.00 89.94 93 LYS A C 1
ATOM 802 O O . LYS A 1 93 ? -17.586 -4.606 11.471 1.00 89.94 93 LYS A O 1
ATOM 807 N N . SER A 1 94 ? -16.810 -6.278 12.749 1.00 91.75 94 SER A N 1
ATOM 808 C CA . SER A 1 94 ? -18.117 -6.776 13.193 1.00 91.75 94 SER A CA 1
ATOM 809 C C . SER A 1 94 ? -18.945 -5.691 13.887 1.00 91.75 94 SER A C 1
ATOM 811 O O . SER A 1 94 ? -20.132 -5.550 13.608 1.00 91.75 94 SER A O 1
ATOM 813 N N . ILE A 1 95 ? -18.321 -4.863 14.734 1.00 92.31 95 ILE A N 1
ATOM 814 C CA . ILE A 1 95 ? -18.999 -3.720 15.367 1.00 92.31 95 ILE A CA 1
ATOM 815 C C . ILE A 1 95 ? -19.425 -2.694 14.314 1.00 92.31 95 ILE A C 1
ATOM 817 O O . ILE A 1 95 ? -20.539 -2.189 14.378 1.00 92.31 95 ILE A O 1
ATOM 821 N N . LYS A 1 96 ? -18.563 -2.362 13.345 1.00 90.44 96 LYS A N 1
ATOM 822 C CA . LYS A 1 96 ? -18.902 -1.405 12.277 1.00 90.44 96 LYS A CA 1
ATOM 823 C C . LYS A 1 96 ? -20.067 -1.889 11.417 1.00 90.44 96 LYS A C 1
ATOM 825 O O . LYS A 1 96 ? -20.903 -1.073 11.037 1.00 90.44 96 LYS A O 1
ATOM 830 N N . ASP A 1 97 ? -20.107 -3.184 11.132 1.00 90.31 97 ASP A N 1
ATOM 831 C CA . ASP A 1 97 ? -21.136 -3.789 10.291 1.00 90.31 97 ASP A CA 1
ATOM 832 C C . ASP A 1 97 ? -22.467 -3.930 11.053 1.00 90.31 97 ASP A C 1
ATOM 834 O O . ASP A 1 97 ? -23.538 -3.716 10.484 1.00 90.31 97 ASP A O 1
ATOM 838 N N . GLY A 1 98 ? -22.412 -4.239 12.354 1.00 91.50 98 GLY A N 1
ATOM 839 C CA . GLY A 1 98 ? -23.592 -4.425 13.204 1.00 91.50 98 GLY A CA 1
ATOM 840 C C . GLY A 1 98 ? -24.174 -3.140 13.804 1.00 91.50 98 GLY A C 1
ATOM 841 O O . GLY A 1 98 ? -25.365 -3.088 14.117 1.00 91.50 98 GLY A O 1
ATOM 842 N N . GLU A 1 99 ? -23.372 -2.083 13.974 1.00 90.50 99 GLU A N 1
ATOM 843 C CA . GLU A 1 99 ? -23.750 -0.912 14.770 1.00 90.50 99 GLU A CA 1
ATOM 844 C C . GLU A 1 99 ? -23.691 0.393 13.972 1.00 90.50 99 GLU A C 1
ATOM 846 O O . GLU A 1 99 ? -22.657 0.822 13.468 1.00 90.50 99 GLU A O 1
ATOM 851 N N . LYS A 1 100 ? -24.804 1.135 13.973 1.00 85.00 100 LYS A N 1
ATOM 852 C CA . LYS A 1 100 ? -24.886 2.462 13.329 1.00 85.00 100 LYS A CA 1
ATOM 853 C C . LYS A 1 100 ? -24.106 3.552 14.078 1.00 85.00 100 LYS A C 1
ATOM 855 O O . LYS A 1 100 ? -23.914 4.653 13.565 1.00 85.00 100 LYS A O 1
ATOM 860 N N . SER A 1 101 ? -23.719 3.295 15.328 1.00 85.50 101 SER A N 1
ATOM 861 C CA . SER A 1 101 ? -23.114 4.292 16.213 1.00 85.50 101 SER A CA 1
ATOM 862 C C . SER A 1 101 ? -21.600 4.361 16.029 1.00 85.50 101 SER A C 1
ATOM 864 O O . SER A 1 101 ? -20.855 3.581 16.624 1.00 85.50 101 SER A O 1
ATOM 866 N N . SER A 1 102 ? -21.122 5.380 15.313 1.00 85.50 102 SER A N 1
ATOM 867 C CA . SER A 1 102 ? -19.683 5.655 15.173 1.00 85.50 102 SER A CA 1
ATOM 868 C C . SER A 1 102 ? -18.972 5.832 16.520 1.00 85.50 102 SER A C 1
ATOM 870 O O . SER A 1 102 ? -17.824 5.428 16.677 1.00 85.50 102 SER A O 1
ATOM 872 N N . ARG A 1 103 ? -19.659 6.366 17.539 1.00 87.56 103 ARG A N 1
ATOM 873 C CA . ARG A 1 103 ? -19.088 6.533 18.886 1.00 87.56 103 ARG A CA 1
ATOM 874 C C . ARG A 1 103 ? -18.848 5.211 19.613 1.00 87.56 103 ARG A C 1
ATOM 876 O O . ARG A 1 103 ? -17.946 5.146 20.439 1.00 87.56 103 ARG A O 1
ATOM 883 N N . LEU A 1 104 ? -19.635 4.177 19.314 1.00 89.62 104 LEU A N 1
ATOM 884 C CA . LEU A 1 104 ? -19.434 2.844 19.885 1.00 89.62 104 LEU A CA 1
ATOM 885 C C . LEU A 1 104 ? -18.166 2.203 19.305 1.00 89.62 104 LEU A C 1
ATOM 887 O O . LEU A 1 104 ? -17.350 1.669 20.051 1.00 89.62 104 LEU A O 1
ATOM 891 N N . VAL A 1 105 ? -17.964 2.356 17.990 1.00 91.00 105 VAL A N 1
ATOM 892 C CA . VAL A 1 105 ? -16.734 1.942 17.296 1.00 91.00 105 VAL A CA 1
ATOM 893 C C . VAL A 1 105 ? -15.517 2.669 17.878 1.00 91.00 105 VAL A C 1
ATOM 895 O O . VAL A 1 105 ? -14.503 2.039 18.153 1.00 91.00 105 VAL A O 1
ATOM 898 N N . ILE A 1 106 ? -15.619 3.982 18.119 1.00 88.75 106 ILE A N 1
ATOM 899 C CA . ILE A 1 106 ? -14.538 4.774 18.730 1.00 88.75 106 ILE A CA 1
ATOM 900 C C . ILE A 1 106 ? -14.209 4.276 20.144 1.00 88.75 106 ILE A C 1
ATOM 902 O O . ILE A 1 106 ? -13.035 4.119 20.467 1.00 88.75 106 ILE A O 1
ATOM 906 N N . ALA A 1 107 ? -15.217 3.982 20.970 1.00 89.75 107 ALA A N 1
ATOM 907 C CA . ALA A 1 107 ? -14.993 3.445 22.311 1.00 89.75 107 ALA A CA 1
ATOM 908 C C . ALA A 1 107 ? -14.255 2.093 22.281 1.00 89.75 107 ALA A C 1
ATOM 910 O O . ALA A 1 107 ? -13.331 1.888 23.066 1.00 89.75 107 ALA A O 1
ATOM 911 N N . ALA A 1 108 ? -14.609 1.205 21.345 1.00 91.56 108 ALA A N 1
ATOM 912 C CA . ALA A 1 108 ? -13.895 -0.053 21.135 1.00 91.56 108 ALA A CA 1
ATOM 913 C C . ALA A 1 108 ? -12.449 0.173 20.663 1.00 91.56 108 ALA A C 1
ATOM 915 O O . ALA A 1 108 ? -11.533 -0.460 21.176 1.00 91.56 108 ALA A O 1
ATOM 916 N N . LEU A 1 109 ? -12.223 1.104 19.730 1.00 90.62 109 LEU A N 1
ATOM 917 C CA . LEU A 1 109 ? -10.881 1.443 19.243 1.00 90.62 109 LEU A CA 1
ATOM 918 C C . LEU A 1 109 ? -9.976 1.981 20.356 1.00 90.62 109 LEU A C 1
ATOM 920 O O . LEU A 1 109 ? -8.825 1.558 20.458 1.00 90.62 109 LEU A O 1
ATOM 924 N N . LEU A 1 110 ? -10.496 2.885 21.193 1.00 88.69 110 LEU A N 1
ATOM 925 C CA . LEU A 1 110 ? -9.775 3.413 22.352 1.00 88.69 110 LEU A CA 1
ATOM 926 C C . LEU A 1 110 ? -9.371 2.278 23.291 1.00 88.69 110 LEU A C 1
ATOM 928 O O . LEU A 1 110 ? -8.188 2.122 23.590 1.00 88.69 110 LEU A O 1
ATOM 932 N N . TRP A 1 111 ? -10.330 1.426 23.647 1.00 90.62 111 TRP A N 1
ATOM 933 C CA . TRP A 1 111 ? -10.086 0.285 24.517 1.00 90.62 111 TRP A CA 1
ATOM 934 C C . TRP A 1 111 ? -9.039 -0.688 23.955 1.00 90.62 111 TRP A C 1
ATOM 936 O O . TRP A 1 111 ? -8.070 -0.987 24.642 1.00 90.62 111 TRP A O 1
ATOM 946 N N . ILE A 1 112 ? -9.165 -1.125 22.692 1.00 90.75 112 ILE A N 1
ATOM 947 C CA . ILE A 1 112 ? -8.207 -2.051 22.049 1.00 90.75 112 ILE A CA 1
ATOM 948 C C . ILE A 1 112 ? -6.801 -1.436 21.980 1.00 90.75 112 ILE A C 1
ATOM 950 O O . ILE A 1 112 ? -5.800 -2.146 22.074 1.00 90.75 112 ILE A O 1
ATOM 954 N N . SER A 1 113 ? -6.707 -0.112 21.833 1.00 85.12 113 SER A N 1
ATOM 955 C CA . SER A 1 113 ? -5.423 0.591 21.819 1.00 85.12 113 SER A CA 1
ATOM 956 C C . SER A 1 113 ? -4.750 0.707 23.194 1.00 85.12 113 SER A C 1
ATOM 958 O O . SER A 1 113 ? -3.617 1.179 23.262 1.00 85.12 113 SER A O 1
ATOM 960 N N . GLY A 1 114 ? -5.422 0.285 24.272 1.00 83.56 114 GLY A N 1
ATOM 961 C CA . GLY A 1 114 ? -4.958 0.434 25.653 1.00 83.56 114 GLY A CA 1
ATOM 962 C C . GLY A 1 114 ? -5.185 1.829 26.246 1.00 83.56 114 GLY A C 1
ATOM 963 O O . GLY A 1 114 ? -4.702 2.103 27.342 1.00 83.56 114 GLY A O 1
ATOM 964 N N . ALA A 1 115 ? -5.903 2.711 25.546 1.00 81.75 115 ALA A N 1
ATOM 965 C CA . ALA A 1 115 ? -6.324 4.002 26.080 1.00 81.75 115 ALA A CA 1
ATOM 966 C C . ALA A 1 115 ? -7.529 3.822 27.011 1.00 81.75 115 ALA A C 1
ATOM 968 O O . ALA A 1 115 ? -8.402 2.996 26.741 1.00 81.75 115 ALA A O 1
ATOM 969 N N . ASP A 1 116 ? -7.596 4.612 28.084 1.00 72.44 116 ASP A N 1
ATOM 970 C CA . ASP A 1 116 ? -8.702 4.552 29.039 1.00 72.44 116 ASP A CA 1
ATOM 971 C C . ASP A 1 116 ? -9.945 5.272 28.472 1.00 72.44 116 ASP A C 1
ATOM 973 O O . ASP A 1 116 ? -9.938 6.498 28.308 1.00 72.44 116 ASP A O 1
ATOM 977 N N . PRO A 1 117 ? -11.058 4.563 28.200 1.00 66.88 117 PRO A N 1
ATOM 978 C CA . PRO A 1 117 ? -12.291 5.197 27.744 1.00 66.88 117 PRO A CA 1
ATOM 979 C C . PRO A 1 117 ? -12.888 6.178 28.769 1.00 66.88 117 PRO A C 1
ATOM 981 O O . PRO A 1 117 ? -13.733 6.999 28.397 1.00 66.88 117 PRO A O 1
ATOM 984 N N . ALA A 1 118 ? -12.489 6.105 30.048 1.00 61.88 118 ALA A N 1
ATOM 985 C CA . ALA A 1 118 ? -12.934 7.021 31.095 1.00 61.88 118 ALA A CA 1
ATOM 986 C C . ALA A 1 118 ? -12.520 8.475 30.845 1.00 61.88 118 ALA A C 1
ATOM 988 O O . ALA A 1 118 ? -13.229 9.372 31.296 1.00 61.88 118 ALA A O 1
ATOM 989 N N . GLU A 1 119 ? -11.458 8.718 30.073 1.00 70.31 119 GLU A N 1
ATOM 990 C CA . GLU A 1 119 ? -11.041 10.073 29.696 1.00 70.31 119 GLU A CA 1
ATOM 991 C C . GLU A 1 119 ? -11.987 10.717 28.665 1.00 70.31 119 GLU A C 1
ATOM 993 O O . GLU A 1 119 ? -11.988 11.935 28.490 1.00 70.31 119 GLU A O 1
ATOM 998 N N . HIS A 1 120 ? -12.838 9.923 28.003 1.00 73.56 120 HIS A N 1
ATOM 999 C CA . HIS A 1 120 ? -13.611 10.373 26.842 1.00 73.56 120 HIS A CA 1
ATOM 1000 C C . HIS A 1 120 ? -15.132 10.350 27.031 1.00 73.56 120 HIS A C 1
ATOM 1002 O O . HIS A 1 120 ? -15.855 10.966 26.241 1.00 73.56 120 HIS A O 1
ATOM 1008 N N . TYR A 1 121 ? -15.650 9.657 28.051 1.00 82.56 121 TYR A N 1
ATOM 1009 C CA . TYR A 1 121 ? -17.089 9.426 28.200 1.00 82.56 121 TYR A CA 1
ATOM 1010 C C . TYR A 1 121 ? -17.571 9.507 29.650 1.00 82.56 121 TYR A C 1
ATOM 1012 O O . TYR A 1 121 ? -16.915 9.036 30.573 1.00 82.56 121 TYR A O 1
ATOM 1020 N N . SER A 1 122 ? -18.794 10.012 29.842 1.00 87.50 122 SER A N 1
ATOM 1021 C CA . SER A 1 122 ? -19.480 9.961 31.140 1.00 87.50 122 SER A CA 1
ATOM 1022 C C . SER A 1 122 ? -19.829 8.525 31.554 1.00 87.50 122 SER A C 1
ATOM 1024 O O . SER A 1 122 ? -20.033 7.661 30.699 1.00 87.50 122 SER A O 1
ATOM 1026 N N . ASP A 1 123 ? -19.999 8.267 32.854 1.00 87.94 123 ASP A N 1
ATOM 1027 C CA . ASP A 1 123 ? -20.335 6.931 33.388 1.00 87.94 123 ASP A CA 1
ATOM 1028 C C . ASP A 1 123 ? -21.619 6.338 32.804 1.00 87.94 123 ASP A C 1
ATOM 1030 O O . ASP A 1 123 ? -21.685 5.146 32.482 1.00 87.94 123 ASP A O 1
ATOM 1034 N N . ARG A 1 124 ? -22.627 7.186 32.564 1.00 89.62 124 ARG A N 1
ATOM 1035 C CA . ARG A 1 124 ? -23.863 6.789 31.879 1.00 89.62 124 ARG A CA 1
ATOM 1036 C C . ARG A 1 124 ? -23.585 6.304 30.454 1.00 89.62 124 ARG A C 1
ATOM 1038 O O . ARG A 1 124 ? -24.157 5.308 30.013 1.00 89.62 124 ARG A O 1
ATOM 1045 N N . THR A 1 125 ? -22.713 7.007 29.736 1.00 89.31 125 THR A N 1
ATOM 1046 C CA . THR A 1 125 ? -22.340 6.667 28.357 1.00 89.31 125 THR A CA 1
ATOM 1047 C C . THR A 1 125 ? -21.510 5.390 28.323 1.00 89.31 125 THR A C 1
ATOM 1049 O O . THR A 1 125 ? -21.815 4.497 27.535 1.00 89.31 125 THR A O 1
ATOM 1052 N N . LYS A 1 126 ? -20.537 5.253 29.232 1.00 87.56 126 LYS A N 1
ATOM 1053 C CA . LYS A 1 126 ? -19.739 4.033 29.384 1.00 87.56 126 LYS A CA 1
ATOM 1054 C C . LYS A 1 126 ? -20.621 2.818 29.656 1.00 87.56 126 LYS A C 1
ATOM 1056 O O . LYS A 1 126 ? -20.508 1.821 28.958 1.00 87.56 126 LYS A O 1
ATOM 1061 N N . SER A 1 127 ? -21.572 2.922 30.581 1.00 91.25 127 SER A N 1
ATOM 1062 C CA . SER A 1 127 ? -22.501 1.823 30.885 1.00 91.25 127 SER A CA 1
ATOM 1063 C C . SER A 1 127 ? -23.336 1.411 29.666 1.00 91.25 127 SER A C 1
ATOM 1065 O O . SER A 1 127 ? -23.514 0.222 29.399 1.00 91.25 127 SER A O 1
ATOM 1067 N N . LYS A 1 128 ? -23.805 2.391 28.876 1.00 92.00 128 LYS A N 1
ATOM 1068 C CA . LYS A 1 128 ? -24.525 2.136 27.620 1.00 92.00 128 LYS A CA 1
ATOM 1069 C C . LYS A 1 128 ? -23.639 1.430 26.588 1.00 92.00 128 LYS A C 1
ATOM 1071 O O . LYS A 1 128 ? -24.098 0.478 25.963 1.00 92.00 128 LYS A O 1
ATOM 1076 N N . TYR A 1 129 ? -22.404 1.893 26.399 1.00 92.44 129 TYR A N 1
ATOM 1077 C CA . TYR A 1 129 ? -21.473 1.293 25.441 1.00 92.44 129 TYR A CA 1
ATOM 1078 C C . TYR A 1 129 ? -21.023 -0.092 25.875 1.00 92.44 129 TYR A C 1
ATOM 1080 O O . TYR A 1 129 ? -21.068 -0.999 25.059 1.00 92.44 129 TYR A O 1
ATOM 1088 N N . ARG A 1 130 ? -20.702 -0.291 27.156 1.00 92.00 130 ARG A N 1
ATOM 1089 C CA . ARG A 1 130 ? -20.352 -1.599 27.719 1.00 92.00 130 ARG A CA 1
ATOM 1090 C C . ARG A 1 130 ? -21.421 -2.640 27.415 1.00 92.00 130 ARG A C 1
ATOM 1092 O O . ARG A 1 130 ? -21.092 -3.700 26.907 1.00 92.00 130 ARG A O 1
ATOM 1099 N N . LYS A 1 131 ? -22.701 -2.322 27.653 1.00 94.06 131 LYS A N 1
ATOM 1100 C CA . LYS A 1 131 ? -23.809 -3.249 27.369 1.00 94.06 131 LYS A CA 1
ATOM 1101 C C . LYS A 1 131 ? -23.777 -3.766 25.927 1.00 94.06 131 LYS A C 1
ATOM 1103 O O . LYS A 1 131 ? -24.056 -4.934 25.707 1.00 94.06 131 LYS A O 1
ATOM 1108 N N . LYS A 1 132 ? -23.435 -2.895 24.976 1.00 93.88 132 LYS A N 1
ATOM 1109 C CA . LYS A 1 132 ? -23.324 -3.240 23.559 1.00 93.88 132 LYS A CA 1
ATOM 1110 C C . LYS A 1 132 ? -22.018 -3.939 23.207 1.00 93.88 132 LYS A C 1
ATOM 1112 O O . LYS A 1 132 ? -22.034 -4.938 22.509 1.00 93.88 132 LYS A O 1
ATOM 1117 N N . LEU A 1 133 ? -20.894 -3.454 23.717 1.00 93.19 133 LEU A N 1
ATOM 1118 C CA . LEU A 1 133 ? -19.570 -4.006 23.432 1.00 93.19 133 LEU A CA 1
ATOM 1119 C C . LEU A 1 133 ? -19.363 -5.407 24.021 1.00 93.19 133 LEU A C 1
ATOM 1121 O O . LEU A 1 133 ? -18.620 -6.195 23.441 1.00 93.19 133 LEU A O 1
ATOM 1125 N N . LEU A 1 134 ? -20.084 -5.757 25.089 1.00 94.88 134 LEU A N 1
ATOM 1126 C CA . LEU A 1 134 ? -20.116 -7.121 25.619 1.00 94.88 134 LEU A CA 1
ATOM 1127 C C . LEU A 1 134 ? -20.679 -8.137 24.611 1.00 94.88 134 LEU A C 1
ATOM 1129 O O . LEU A 1 134 ? -20.238 -9.281 24.628 1.00 94.88 134 LEU A O 1
ATOM 1133 N N . GLU A 1 135 ? -21.581 -7.730 23.704 1.00 94.31 135 GLU A N 1
ATOM 1134 C CA . GLU A 1 135 ? -22.075 -8.585 22.603 1.00 94.31 135 GLU A CA 1
ATOM 1135 C C . GLU A 1 135 ? -20.927 -9.001 21.655 1.00 94.31 135 GLU A C 1
ATOM 1137 O O . GLU A 1 135 ? -21.014 -10.029 20.992 1.00 94.31 135 GLU A O 1
ATOM 1142 N N . TYR A 1 136 ? -19.823 -8.243 21.652 1.00 93.44 136 TYR A N 1
ATOM 1143 C CA . TYR A 1 136 ? -18.607 -8.473 20.865 1.00 93.44 136 TYR A CA 1
ATOM 1144 C C . TYR A 1 136 ? -17.416 -8.937 21.724 1.00 93.44 136 TYR A C 1
ATOM 1146 O O . TYR A 1 136 ? -16.272 -8.890 21.275 1.00 93.44 136 TYR A O 1
ATOM 1154 N N . GLY A 1 137 ? -17.653 -9.330 22.982 1.00 91.88 137 GLY A N 1
ATOM 1155 C CA . GLY A 1 137 ? -16.604 -9.789 23.899 1.00 91.88 137 GLY A CA 1
ATOM 1156 C C . GLY A 1 137 ? -15.692 -8.687 24.456 1.00 91.88 137 GLY A C 1
ATOM 1157 O O . GLY A 1 137 ? -14.648 -8.995 25.027 1.00 91.88 137 GLY A O 1
ATOM 1158 N N . ILE A 1 138 ? -16.064 -7.410 24.317 1.00 91.88 138 ILE A N 1
ATOM 1159 C CA . ILE A 1 138 ? -15.297 -6.277 24.849 1.00 91.88 138 ILE A CA 1
ATOM 1160 C C . ILE A 1 138 ? -15.929 -5.786 26.153 1.00 91.88 138 ILE A C 1
ATOM 1162 O O . ILE A 1 138 ? -17.040 -5.249 26.166 1.00 91.88 138 ILE A O 1
ATOM 1166 N N . ASP A 1 139 ? -15.174 -5.882 27.247 1.00 92.12 139 ASP A N 1
ATOM 1167 C CA . ASP A 1 139 ? -15.517 -5.224 28.505 1.00 92.12 139 ASP A CA 1
ATOM 1168 C C . ASP A 1 139 ? -14.640 -3.992 28.729 1.00 92.12 139 ASP A C 1
ATOM 1170 O O . ASP A 1 139 ? -13.525 -4.090 29.231 1.00 92.12 139 ASP A O 1
ATOM 1174 N N . ILE A 1 140 ? -15.177 -2.812 28.412 1.00 88.94 140 ILE A N 1
ATOM 1175 C CA . ILE A 1 140 ? -14.455 -1.540 28.554 1.00 88.94 140 ILE A CA 1
ATOM 1176 C C . ILE A 1 140 ? -14.136 -1.133 30.002 1.00 88.94 140 ILE A C 1
ATOM 1178 O O . ILE A 1 140 ? -13.486 -0.111 30.204 1.00 88.94 140 ILE A O 1
ATOM 1182 N N . PHE A 1 141 ? -14.611 -1.877 31.006 1.00 88.94 141 PHE A N 1
ATOM 1183 C CA . PHE A 1 141 ? -14.240 -1.667 32.413 1.00 88.94 141 PHE A CA 1
ATOM 1184 C C . PHE A 1 141 ? -13.021 -2.475 32.848 1.00 88.94 141 PHE A C 1
ATOM 1186 O O . PHE A 1 141 ? -12.452 -2.186 33.897 1.00 88.94 141 PHE A O 1
ATOM 1193 N N . ASN A 1 142 ? -12.610 -3.455 32.050 1.00 89.12 142 ASN A N 1
ATOM 1194 C CA . ASN A 1 142 ? -11.395 -4.223 32.270 1.00 89.12 142 ASN A CA 1
ATOM 1195 C C . ASN A 1 142 ? -10.385 -3.857 31.182 1.00 89.12 142 ASN A C 1
ATOM 1197 O O . ASN A 1 142 ? -10.800 -3.612 30.057 1.00 89.12 142 ASN A O 1
ATOM 1201 N N . PRO A 1 143 ? -9.076 -3.796 31.453 1.00 88.19 143 PRO A N 1
ATOM 1202 C CA . PRO A 1 143 ? -8.101 -3.553 30.395 1.00 88.19 143 PRO A CA 1
ATOM 1203 C C . PRO A 1 143 ? -8.119 -4.688 29.352 1.00 88.19 143 PRO A C 1
ATOM 1205 O O . PRO A 1 143 ? -8.416 -5.836 29.702 1.00 88.19 143 PRO A O 1
ATOM 1208 N N . PRO A 1 144 ? -7.786 -4.405 28.078 1.00 90.69 144 PRO A N 1
ATOM 1209 C CA . PRO A 1 144 ? -7.592 -5.455 27.082 1.00 90.69 144 PRO A CA 1
ATOM 1210 C C . PRO A 1 144 ? -6.459 -6.401 27.494 1.00 90.69 144 PRO A C 1
ATOM 1212 O O . PRO A 1 144 ? -5.515 -6.008 28.183 1.00 90.69 144 PRO A O 1
ATOM 1215 N N . SER A 1 145 ? -6.520 -7.654 27.035 1.00 90.75 145 SER A N 1
ATOM 1216 C CA . SER A 1 145 ? -5.403 -8.584 27.218 1.00 90.75 145 SER A CA 1
ATOM 1217 C C . SER A 1 145 ? -4.154 -8.076 26.487 1.00 90.75 145 SER A C 1
ATOM 1219 O O . SER A 1 145 ? -4.243 -7.416 25.449 1.00 90.75 145 SER A O 1
ATOM 1221 N N . ALA A 1 146 ? -2.968 -8.421 26.996 1.00 89.94 146 ALA A N 1
ATOM 1222 C CA . ALA A 1 146 ? -1.705 -8.063 26.345 1.00 89.94 146 ALA A CA 1
ATOM 1223 C C . ALA A 1 146 ? -1.633 -8.578 24.894 1.00 89.94 146 ALA A C 1
ATOM 1225 O O . ALA A 1 146 ? -1.111 -7.898 24.013 1.00 89.94 146 ALA A O 1
ATOM 1226 N N . GLU A 1 147 ? -2.211 -9.753 24.632 1.00 90.25 147 GLU A N 1
ATOM 1227 C CA . GLU A 1 147 ? -2.311 -10.324 23.290 1.00 90.25 147 GLU A CA 1
ATOM 1228 C C . GLU A 1 147 ? -3.188 -9.477 22.356 1.00 90.25 147 GLU A C 1
ATOM 1230 O O . GLU A 1 147 ? -2.776 -9.196 21.232 1.00 90.25 147 GLU A O 1
ATOM 1235 N N . MET A 1 148 ? -4.346 -9.000 22.827 1.00 90.31 148 MET A N 1
ATOM 1236 C CA . MET A 1 148 ? -5.233 -8.119 22.056 1.00 90.31 148 MET A CA 1
ATOM 1237 C C . MET A 1 148 ? -4.505 -6.835 21.626 1.00 90.31 148 MET A C 1
ATOM 1239 O O . MET A 1 148 ? -4.574 -6.434 20.463 1.00 90.31 148 MET A O 1
ATOM 1243 N N . VAL A 1 149 ? -3.765 -6.213 22.551 1.00 89.50 149 VAL A N 1
ATOM 1244 C CA . VAL A 1 149 ? -2.991 -4.990 22.278 1.00 89.50 149 VAL A CA 1
ATOM 1245 C C . VAL A 1 149 ? -1.843 -5.264 21.303 1.00 89.50 149 VAL A C 1
ATOM 1247 O O . VAL A 1 149 ? -1.606 -4.466 20.388 1.00 89.50 149 VAL A O 1
ATOM 1250 N N . ARG A 1 150 ? -1.144 -6.398 21.458 1.00 89.31 150 ARG A N 1
ATOM 1251 C CA . ARG A 1 150 ? -0.068 -6.817 20.549 1.00 89.31 150 ARG A CA 1
ATOM 1252 C C . ARG A 1 150 ? -0.592 -6.989 19.123 1.00 89.31 150 ARG A C 1
ATOM 1254 O O . ARG A 1 150 ? -0.094 -6.320 18.221 1.00 89.31 150 ARG A O 1
ATOM 1261 N N . LEU A 1 151 ? -1.645 -7.789 18.939 1.00 90.50 151 LEU A N 1
ATOM 1262 C CA . LEU A 1 151 ? -2.274 -8.042 17.635 1.00 90.50 151 LEU A CA 1
ATOM 1263 C C . LEU A 1 151 ? -2.787 -6.752 16.980 1.00 90.50 151 LEU A C 1
ATOM 1265 O O . LEU A 1 151 ? -2.646 -6.538 15.774 1.00 90.50 151 LEU A O 1
ATOM 1269 N N . TRP A 1 152 ? -3.357 -5.842 17.773 1.00 89.38 152 TRP A N 1
ATOM 1270 C CA . TRP A 1 152 ? -3.769 -4.534 17.270 1.00 89.38 152 TRP A CA 1
ATOM 1271 C C . TRP A 1 152 ? -2.588 -3.709 16.757 1.00 89.38 152 TRP A C 1
ATOM 1273 O O . TRP A 1 152 ? -2.695 -3.062 15.718 1.00 89.38 152 TRP A O 1
ATOM 1283 N N . THR A 1 153 ? -1.469 -3.731 17.479 1.00 85.56 153 THR A N 1
ATOM 1284 C CA . THR A 1 153 ? -0.275 -2.948 17.149 1.00 85.56 153 THR A CA 1
ATOM 1285 C C . THR A 1 153 ? 0.436 -3.497 15.917 1.00 85.56 153 THR A C 1
ATOM 1287 O O . THR A 1 153 ? 0.755 -2.724 15.018 1.00 85.56 153 THR A O 1
ATOM 1290 N N . GLU A 1 154 ? 0.618 -4.814 15.839 1.00 85.00 154 GLU A N 1
ATOM 1291 C CA . GLU A 1 154 ? 1.246 -5.501 14.700 1.00 85.00 154 GLU A CA 1
ATOM 1292 C C . GLU A 1 154 ? 0.415 -5.371 13.418 1.00 85.00 154 GLU A C 1
ATOM 1294 O O . GLU A 1 154 ? 0.962 -5.278 12.324 1.00 85.00 154 GLU A O 1
ATOM 1299 N N . SER A 1 155 ? -0.913 -5.291 13.544 1.00 80.44 155 SER A N 1
ATOM 1300 C CA . SER A 1 155 ? -1.819 -5.113 12.405 1.00 80.44 155 SER A CA 1
ATOM 1301 C C . SER A 1 155 ? -2.054 -3.651 12.012 1.00 80.44 155 SER A C 1
ATOM 1303 O O . SER A 1 155 ? -2.990 -3.375 11.258 1.00 80.44 155 SER A O 1
ATOM 1305 N N . LYS A 1 156 ? -1.295 -2.670 12.529 1.00 70.00 156 LYS A N 1
ATOM 1306 C CA . LYS A 1 156 ? -1.396 -1.273 12.068 1.00 70.00 156 LYS A CA 1
ATOM 1307 C C . LYS A 1 156 ? -0.742 -1.128 10.690 1.00 70.00 156 LYS A C 1
ATOM 1309 O O . LYS A 1 156 ? 0.472 -1.261 10.594 1.00 70.00 156 LYS A O 1
ATOM 1314 N N . PRO A 1 157 ? -1.501 -0.772 9.633 1.00 56.69 157 PRO A N 1
ATOM 1315 C CA . PRO A 1 157 ? -0.883 -0.290 8.409 1.00 56.69 157 PRO A CA 1
ATOM 1316 C C . PRO A 1 157 ? -0.087 0.975 8.718 1.00 56.69 157 PRO A C 1
ATOM 1318 O O . PRO A 1 157 ? -0.560 1.821 9.486 1.00 56.69 157 PRO A O 1
ATOM 1321 N N . GLU A 1 158 ? 1.049 1.149 8.047 1.00 52.88 158 GLU A N 1
ATOM 1322 C CA . GLU A 1 158 ? 1.958 2.301 8.170 1.00 52.88 158 GLU A CA 1
ATOM 1323 C C . GLU A 1 158 ? 1.270 3.674 8.000 1.00 52.88 158 GLU A C 1
ATOM 1325 O O . GLU A 1 158 ? 1.837 4.698 8.367 1.00 52.88 158 GLU A O 1
ATOM 1330 N N . LYS A 1 159 ? 0.022 3.716 7.506 1.00 47.62 159 LYS A N 1
ATOM 1331 C CA . LYS A 1 159 ? -0.758 4.938 7.265 1.00 47.62 159 LYS A CA 1
ATOM 1332 C C . LYS A 1 159 ? -1.940 5.219 8.200 1.00 47.62 159 LYS A C 1
ATOM 1334 O O . LYS A 1 159 ? -2.718 6.123 7.925 1.00 47.62 159 LYS A O 1
ATOM 1339 N N . TYR A 1 160 ? -2.077 4.539 9.340 1.00 44.44 160 TYR A N 1
ATOM 1340 C CA . TYR A 1 160 ? -3.015 5.002 10.385 1.00 44.44 160 TYR A CA 1
ATOM 1341 C C . TYR A 1 160 ? -2.450 6.152 11.252 1.00 44.44 160 TYR A C 1
ATOM 1343 O O . TYR A 1 160 ? -2.936 6.387 12.359 1.00 44.44 160 TYR A O 1
ATOM 1351 N N . SER A 1 161 ? -1.462 6.906 10.751 1.00 41.09 161 SER A N 1
ATOM 1352 C CA . SER A 1 161 ? -1.034 8.183 11.340 1.00 41.09 161 SER A CA 1
ATOM 1353 C C . SER A 1 161 ? -2.107 9.273 11.250 1.00 41.09 161 SER A C 1
ATOM 1355 O O . SER A 1 161 ? -2.051 10.221 12.017 1.00 41.09 161 SER A O 1
ATOM 1357 N N . ASP A 1 162 ? -3.129 9.138 10.401 1.00 38.00 162 ASP A N 1
ATOM 1358 C CA . ASP A 1 162 ? -4.185 10.160 10.278 1.00 38.00 162 ASP A CA 1
ATOM 1359 C C . ASP A 1 162 ? -5.183 10.151 11.458 1.00 38.00 162 ASP A C 1
ATOM 1361 O O . ASP A 1 162 ? -5.936 11.103 11.657 1.00 38.00 162 ASP A O 1
ATOM 1365 N N . TYR A 1 163 ? -5.136 9.124 12.320 1.00 41.03 163 TYR A N 1
ATOM 1366 C CA . TYR A 1 163 ? -5.780 9.140 13.643 1.00 41.03 163 TYR A CA 1
ATOM 1367 C C . TYR A 1 163 ? -4.863 9.707 14.747 1.00 41.03 163 TYR A C 1
ATOM 1369 O O . TYR A 1 163 ? -5.135 9.520 15.936 1.00 41.03 163 TYR A O 1
ATOM 1377 N N . GLN A 1 164 ? -3.808 10.454 14.391 1.00 41.19 164 GLN A N 1
ATOM 1378 C CA . GLN A 1 164 ? -2.976 11.208 15.346 1.00 41.19 164 GLN A CA 1
ATOM 1379 C C . GLN A 1 164 ? -3.757 12.235 16.183 1.00 41.19 164 GLN A C 1
ATOM 1381 O O . GLN A 1 164 ? -3.227 12.735 17.171 1.00 41.19 164 GLN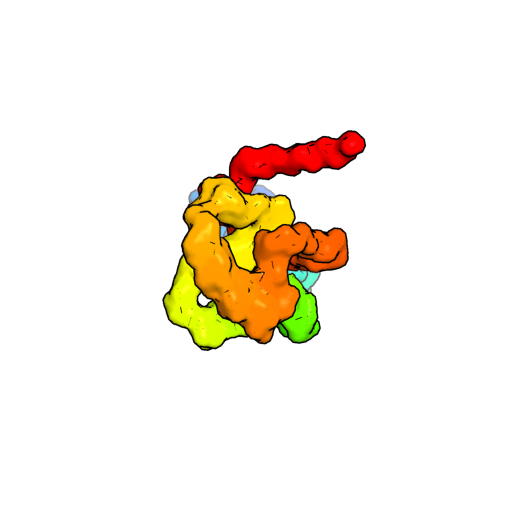 A O 1
ATOM 1386 N N . PHE A 1 165 ? -5.032 12.491 15.886 1.00 38.28 165 PHE A N 1
ATOM 1387 C CA . PHE A 1 165 ? -5.888 13.318 16.736 1.00 38.28 165 PHE A CA 1
ATOM 1388 C C . PHE A 1 165 ? -6.359 12.641 18.037 1.00 38.28 165 PHE A C 1
ATOM 1390 O O . PHE A 1 165 ? -7.044 13.292 18.822 1.00 38.28 165 PHE A O 1
ATOM 1397 N N . MET A 1 166 ? -6.013 11.373 18.307 1.00 39.47 166 MET A N 1
ATOM 1398 C CA . MET A 1 166 ? -6.489 10.677 19.518 1.00 39.47 166 MET A CA 1
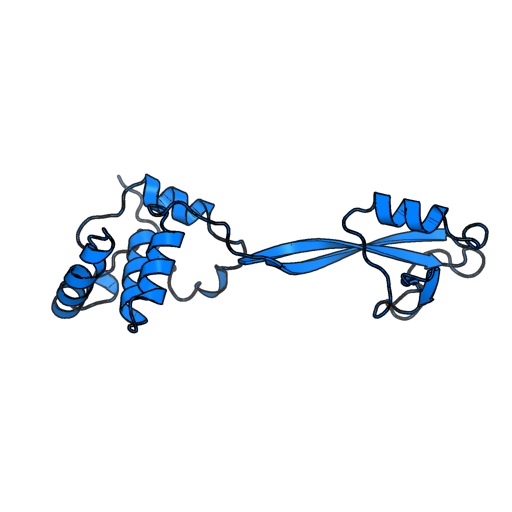ATOM 1399 C C . MET A 1 166 ? -5.426 9.958 20.364 1.00 39.47 166 MET A C 1
ATOM 1401 O O . MET A 1 166 ? -5.763 9.464 21.435 1.00 39.47 166 MET A O 1
ATOM 1405 N N . THR A 1 167 ? -4.154 9.905 19.958 1.00 40.12 167 THR A N 1
ATOM 1406 C CA . THR A 1 167 ? -3.108 9.181 20.717 1.00 40.12 167 THR A CA 1
ATOM 1407 C C . THR A 1 167 ? -1.972 10.085 21.195 1.00 40.12 167 THR A C 1
ATOM 1409 O O . THR A 1 167 ? -0.799 9.745 21.054 1.00 40.12 167 THR A O 1
ATOM 1412 N N . THR A 1 168 ? -2.297 11.237 21.784 1.00 38.00 168 THR A N 1
ATOM 1413 C CA . THR A 1 168 ? -1.351 11.993 22.631 1.00 38.00 168 THR A CA 1
ATOM 1414 C C . THR A 1 168 ? -1.330 11.501 24.084 1.00 38.00 168 THR A C 1
ATOM 1416 O O . THR A 1 168 ? -0.613 12.063 24.914 1.00 38.00 168 THR A O 1
ATOM 1419 N N . ALA A 1 169 ? -2.049 10.421 24.409 1.00 38.34 169 ALA A N 1
ATOM 1420 C CA . ALA A 1 169 ? -1.917 9.752 25.695 1.00 38.34 169 ALA A CA 1
ATOM 1421 C C . ALA A 1 169 ? -0.563 9.024 25.761 1.00 38.34 169 ALA A C 1
ATOM 1423 O O . ALA A 1 169 ? -0.362 7.971 25.155 1.00 38.34 169 ALA A O 1
ATOM 1424 N N . LYS A 1 170 ? 0.391 9.625 26.481 1.00 34.03 170 LYS A N 1
ATOM 1425 C CA . LYS A 1 170 ? 1.666 8.993 26.840 1.00 34.03 170 LYS A CA 1
ATOM 1426 C C . LYS A 1 170 ? 1.385 7.631 27.494 1.00 34.03 170 LYS A C 1
ATOM 1428 O O . LYS A 1 170 ? 0.590 7.595 28.435 1.00 34.03 170 LYS A O 1
ATOM 1433 N N . PRO A 1 171 ? 2.054 6.539 27.087 1.00 35.19 171 PRO A N 1
ATOM 1434 C CA . PRO A 1 171 ? 1.959 5.285 27.819 1.00 35.19 171 PRO A CA 1
ATOM 1435 C C . PRO A 1 171 ? 2.454 5.516 29.252 1.00 35.19 171 PRO A C 1
ATOM 1437 O O . PRO A 1 171 ? 3.595 5.935 29.468 1.00 35.19 171 PRO A O 1
ATOM 1440 N N . ARG A 1 172 ? 1.588 5.279 30.244 1.00 33.00 172 ARG A N 1
ATOM 1441 C CA . ARG A 1 172 ? 2.024 5.180 31.639 1.00 33.00 172 ARG A CA 1
ATOM 1442 C C . ARG A 1 172 ? 2.889 3.931 31.750 1.00 33.00 172 ARG A C 1
ATOM 1444 O O . ARG A 1 172 ? 2.394 2.816 31.624 1.00 33.00 172 ARG A O 1
ATOM 1451 N N . LEU A 1 173 ? 4.185 4.140 31.966 1.00 34.94 173 LEU A N 1
ATOM 1452 C CA . LEU A 1 173 ? 5.104 3.091 32.388 1.00 34.94 173 LEU A CA 1
ATOM 1453 C C . LEU A 1 173 ? 4.575 2.492 33.694 1.00 34.94 173 LEU A C 1
ATOM 1455 O O . LEU A 1 173 ? 4.427 3.203 34.689 1.00 34.94 173 LEU A O 1
ATOM 1459 N N . ILE A 1 174 ? 4.267 1.200 33.658 1.00 37.53 174 ILE A N 1
ATOM 1460 C CA . ILE A 1 174 ? 3.925 0.417 34.841 1.00 37.53 174 ILE A CA 1
ATOM 1461 C C . ILE A 1 174 ? 5.202 0.323 35.690 1.00 37.53 174 ILE A C 1
ATOM 1463 O O . ILE A 1 174 ? 6.235 -0.134 35.199 1.00 37.53 174 ILE A O 1
ATOM 1467 N N . LYS A 1 175 ? 5.132 0.811 36.930 1.00 34.19 175 LYS A N 1
ATOM 1468 C CA . LYS A 1 175 ? 6.074 0.509 38.013 1.00 34.19 175 LYS A CA 1
ATOM 1469 C C . LYS A 1 175 ? 5.354 -0.342 39.042 1.00 34.19 175 LYS A C 1
ATOM 1471 O O . LYS A 1 175 ? 4.158 -0.049 39.270 1.00 34.19 175 LYS A O 1
#

Sequence (175 aa):
MRILKSFFYVGVYDPLKFESWPYFFDEGIYLSTNKRMCSFRKAISFETPNEAREFYHAWLHKENHRLEVVELKEWVDIADPDYPENHPRSIIKSIKDGEKSSRLVIAALLWISGADPAEHYSDRTKSKYRKKLLEYGIDIFNPPSAEMVRLWTESKPEKYSDYQFMTTAKPRLIK

pLDDT: mean 84.01, std 17.11, range [33.0, 98.0]

Secondary structure (DSSP, 8-state):
-EEEEEEEEEEEE-TTT-SSS--STTT--EE-TTS-EE-GGG--EESSHHHHHHHHHT-TTTTS-EEEEEEEEEEEE-PPP---TTSHHHHHHHHHHH---HHHHHHHHHHHTT--GGGTS-HHHHHHHHHHHGGGT--TTSPPPHHHHHHHHHT--TTGGGGTTS---------

Organism: NCBI:txid1682490